Protein AF-A0A936GDF0-F1 (afdb_monomer)

Mean predicted aligned error: 10.11 Å

Solvent-accessible surface area (backbone atoms only — not comparable to full-atom values): 5543 Å² total; per-residue (Å²): 140,88,81,86,82,67,88,86,74,49,70,74,40,75,47,79,40,78,61,67,20,65,65,58,59,96,83,83,45,70,43,33,58,27,79,42,71,40,78,73,78,85,53,96,70,46,48,72,60,92,90,45,80,45,68,85,80,90,73,54,71,68,50,67,74,66,57,58,75,44,80,41,85,48,102,89,50,74,44,79,47,108

Radius of gyration: 21.71 Å; Cα contacts (8 Å, |Δi|>4): 102; chains: 1; bounding box: 45×23×60 Å

pLDDT: mean 78.01, std 8.54, range [53.56, 88.38]

Nearest PDB structures (foldseek):
  6jzb-assembly1_A  TM=8.857E-01  e=4.841E-03  Streptococcus pneumoniae
  2q2g-assembly1_B  TM=8.412E-01  e=7.387E-03  Cryptosporidium parvum Iowa II
  4j80-assembly2_D  TM=8.086E-01  e=2.061E-02  Thermus thermophilus HB8
  3lz8-assembly1_A  TM=8.687E-01  e=4.799E-02  Klebsiella pneumoniae subsp. pneumoniae MGH 78578
  6prq-assembly1_A  TM=6.187E-01  e=5.415E-02  Escherichia coli K-12

Foldseek 3Di:
DDDDDDPQDDAQDKDWAAQCADADDDDDGGRHIDIDGDHDDDDPAWDDDRPDIDGDDDDDPVCVVVVDWDWDADPVGIDTDD

Structure (mmCIF, N/CA/C/O backbone):
data_AF-A0A936GDF0-F1
#
_entry.id   AF-A0A936GDF0-F1
#
loop_
_atom_site.group_PDB
_atom_site.id
_atom_site.type_symbol
_atom_site.label_atom_id
_atom_site.label_alt_id
_atom_site.label_comp_id
_atom_site.label_asym_id
_atom_site.label_entity_id
_atom_site.label_seq_id
_atom_site.pdbx_PDB_ins_code
_atom_site.Cartn_x
_atom_site.Cartn_y
_atom_site.Cartn_z
_atom_site.occupancy
_atom_site.B_iso_or_equiv
_atom_site.auth_seq_id
_atom_site.auth_comp_id
_atom_site.auth_asym_id
_atom_site.auth_atom_id
_atom_site.pdbx_PDB_model_num
ATOM 1 N N . MET A 1 1 ? 19.267 -6.930 -13.740 1.00 65.56 1 MET A N 1
ATOM 2 C CA . MET A 1 1 ? 18.602 -5.792 -14.412 1.00 65.56 1 MET A CA 1
ATOM 3 C C . MET A 1 1 ? 17.959 -4.957 -13.326 1.00 65.56 1 MET A C 1
ATOM 5 O O . MET A 1 1 ? 17.323 -5.547 -12.469 1.00 65.56 1 MET A O 1
ATOM 9 N N . GLN A 1 2 ? 18.186 -3.648 -13.308 1.00 70.31 2 GLN A N 1
ATOM 10 C CA . GLN A 1 2 ? 17.661 -2.752 -12.279 1.00 70.31 2 GLN A CA 1
ATOM 11 C C . GLN A 1 2 ? 16.878 -1.649 -12.986 1.00 70.31 2 GLN A C 1
ATOM 13 O O . GLN A 1 2 ? 17.381 -1.064 -13.943 1.00 70.31 2 GLN A O 1
ATOM 18 N N . PHE A 1 3 ? 15.647 -1.415 -12.552 1.00 77.88 3 PHE A N 1
ATOM 19 C CA . PHE A 1 3 ? 14.808 -0.311 -13.000 1.00 77.88 3 PHE A CA 1
ATOM 20 C C . PHE A 1 3 ? 14.131 0.293 -11.769 1.00 77.88 3 PHE A C 1
ATOM 22 O O . PHE A 1 3 ? 13.979 -0.381 -10.750 1.00 77.88 3 PHE A O 1
ATOM 29 N N . HIS A 1 4 ? 13.805 1.579 -11.839 1.00 82.06 4 HIS A N 1
ATOM 30 C CA . HIS A 1 4 ? 13.199 2.303 -10.731 1.00 82.06 4 HIS A CA 1
ATOM 31 C C . HIS A 1 4 ? 11.681 2.304 -10.895 1.00 82.06 4 HIS A C 1
ATOM 33 O O . HIS A 1 4 ? 11.179 2.654 -11.963 1.00 82.06 4 HIS A O 1
ATOM 39 N N . ILE A 1 5 ? 10.971 1.912 -9.841 1.00 84.06 5 ILE A N 1
ATOM 40 C CA . ILE A 1 5 ? 9.518 2.026 -9.765 1.00 84.06 5 ILE A CA 1
ATOM 41 C C . ILE A 1 5 ? 9.225 3.340 -9.032 1.00 84.06 5 ILE A C 1
ATOM 43 O O . ILE A 1 5 ? 9.601 3.456 -7.863 1.00 84.06 5 ILE A O 1
ATOM 47 N N . PRO A 1 6 ? 8.625 4.342 -9.698 1.00 83.25 6 PRO A N 1
ATOM 48 C CA . PRO A 1 6 ? 8.298 5.601 -9.046 1.00 83.25 6 PRO A CA 1
ATOM 49 C C . PRO A 1 6 ? 7.229 5.396 -7.967 1.00 83.25 6 PRO A C 1
ATOM 51 O O . PRO A 1 6 ? 6.376 4.515 -8.070 1.00 83.25 6 PRO A O 1
ATOM 54 N N . ALA A 1 7 ? 7.268 6.227 -6.926 1.00 82.69 7 ALA A N 1
ATOM 55 C CA . ALA A 1 7 ? 6.234 6.222 -5.899 1.00 82.69 7 ALA A CA 1
ATOM 56 C C . ALA A 1 7 ? 4.868 6.586 -6.505 1.00 82.69 7 ALA A C 1
ATOM 58 O O . ALA A 1 7 ? 4.783 7.428 -7.399 1.00 82.69 7 ALA A O 1
ATOM 59 N N . GLY A 1 8 ? 3.805 5.952 -6.007 1.00 79.88 8 GLY A N 1
ATOM 60 C CA . GLY A 1 8 ? 2.440 6.196 -6.475 1.00 79.88 8 GLY A CA 1
ATOM 61 C C . GLY A 1 8 ? 2.035 5.408 -7.720 1.00 79.88 8 GLY A C 1
ATOM 62 O O . GLY A 1 8 ? 0.943 5.640 -8.231 1.00 79.88 8 GLY A O 1
ATOM 63 N N . VAL A 1 9 ? 2.854 4.458 -8.197 1.00 85.31 9 VAL A N 1
ATOM 64 C CA . VAL A 1 9 ? 2.358 3.492 -9.186 1.00 85.31 9 VAL A CA 1
ATOM 65 C C . VAL A 1 9 ? 1.178 2.704 -8.616 1.00 85.31 9 VAL A C 1
ATOM 67 O O . VAL A 1 9 ? 1.135 2.398 -7.420 1.00 85.31 9 VAL A O 1
ATOM 70 N N . GLY A 1 10 ? 0.212 2.445 -9.489 1.00 83.94 10 GLY A N 1
ATOM 71 C CA . GLY A 1 10 ? -1.020 1.731 -9.200 1.00 83.94 10 GLY A CA 1
ATOM 72 C C . GLY A 1 10 ? -1.124 0.423 -9.979 1.00 83.94 10 GLY A C 1
ATOM 73 O O . GLY A 1 10 ? -0.381 0.194 -10.942 1.00 83.94 10 GLY A O 1
ATOM 74 N N . GLU A 1 11 ? -2.100 -0.395 -9.596 1.00 84.56 11 GLU A N 1
ATOM 75 C CA . GLU A 1 11 ? -2.528 -1.582 -10.341 1.0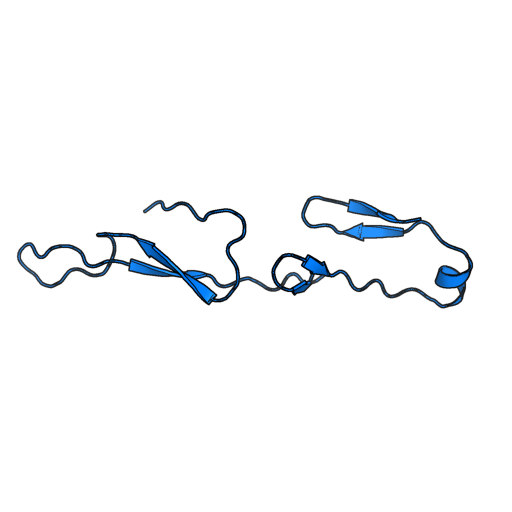0 84.56 11 GLU A CA 1
ATOM 76 C C . GLU A 1 11 ? -2.744 -1.271 -11.832 1.00 84.56 11 GLU A C 1
ATOM 78 O O . GLU A 1 11 ? -3.398 -0.293 -12.207 1.00 84.56 11 GLU A O 1
ATOM 83 N N . GLY A 1 12 ? -2.191 -2.115 -12.705 1.00 84.69 12 GLY A N 1
ATOM 84 C CA . GLY A 1 12 ? -2.386 -2.022 -14.153 1.00 84.69 12 GLY A CA 1
ATOM 85 C C . GLY A 1 12 ? -1.568 -0.932 -14.852 1.00 84.69 12 GLY A C 1
ATOM 86 O O . GLY A 1 12 ? -1.623 -0.830 -16.082 1.00 84.69 12 GLY A O 1
ATOM 87 N N . MET A 1 13 ? -0.769 -0.145 -14.123 1.00 87.94 13 MET A N 1
ATOM 88 C CA . MET A 1 13 ? 0.166 0.794 -14.745 1.00 87.94 13 MET A CA 1
ATOM 89 C C . MET A 1 13 ? 1.249 0.053 -15.529 1.00 87.94 13 MET A C 1
ATOM 91 O O . MET A 1 13 ? 1.770 -0.976 -15.099 1.00 87.94 13 MET A O 1
ATOM 95 N N . GLN A 1 14 ? 1.609 0.605 -16.687 1.00 86.69 14 GLN A N 1
ATOM 96 C CA . GLN A 1 14 ? 2.613 0.030 -17.575 1.00 86.69 14 GLN A CA 1
ATOM 97 C C . GLN A 1 14 ? 3.867 0.900 -17.592 1.00 86.69 14 GLN A C 1
ATOM 99 O O . GLN A 1 14 ? 3.800 2.100 -17.859 1.00 86.69 14 GLN A O 1
ATOM 104 N N . LEU A 1 15 ? 5.016 0.288 -17.325 1.00 86.50 15 LEU A N 1
ATOM 105 C CA . LEU A 1 15 ? 6.325 0.924 -17.390 1.00 86.50 15 LEU A CA 1
ATOM 106 C C . LEU A 1 15 ? 7.115 0.338 -18.559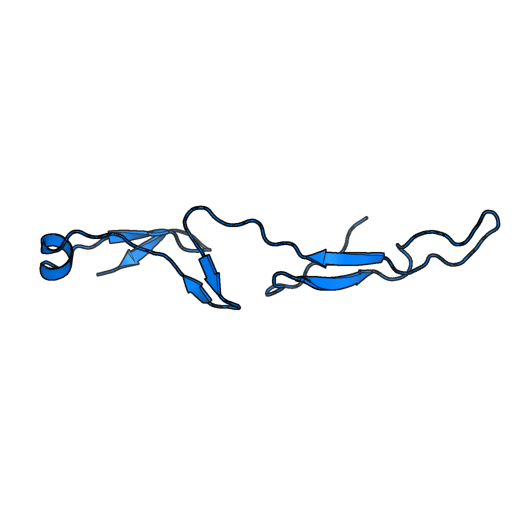 1.00 86.50 15 LEU A C 1
ATOM 108 O O . LEU A 1 15 ? 7.318 -0.873 -18.642 1.00 86.50 15 LEU A O 1
ATOM 112 N N . THR A 1 16 ? 7.593 1.205 -19.445 1.00 83.50 16 THR A N 1
ATOM 113 C CA . THR A 1 16 ? 8.433 0.813 -20.581 1.00 83.50 16 THR A CA 1
ATOM 114 C C . T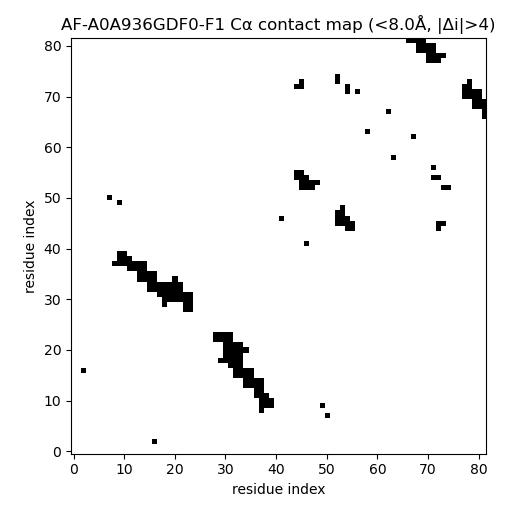HR A 1 16 ? 9.905 0.935 -20.200 1.00 83.50 16 THR A C 1
ATOM 116 O O . THR A 1 16 ? 10.388 2.025 -19.899 1.00 83.50 16 THR A O 1
ATOM 119 N N . VAL A 1 17 ? 10.639 -0.176 -20.225 1.00 83.75 17 VAL A N 1
ATOM 120 C CA . VAL A 1 17 ? 12.087 -0.217 -19.982 1.00 83.75 17 VAL A CA 1
ATOM 121 C C . VAL A 1 17 ? 12.807 -0.382 -21.318 1.00 83.75 17 VAL A C 1
ATOM 123 O O . VAL A 1 17 ? 12.824 -1.471 -21.901 1.00 83.75 17 VAL A O 1
ATOM 126 N N . SER A 1 18 ? 13.408 0.706 -21.806 1.00 81.56 18 SER A N 1
ATOM 127 C CA . SER A 1 18 ? 13.992 0.732 -23.147 1.00 81.56 18 SER A CA 1
ATOM 128 C C . SER A 1 18 ? 15.196 -0.192 -23.313 1.00 81.56 18 SER A C 1
ATOM 130 O O . SER A 1 18 ? 16.072 -0.266 -22.446 1.00 81.56 18 SER A O 1
ATOM 132 N N . GLY A 1 19 ? 15.257 -0.893 -24.447 1.00 75.81 19 GLY A N 1
ATOM 133 C CA . GLY A 1 19 ? 16.408 -1.723 -24.826 1.00 75.81 19 GLY A CA 1
ATOM 134 C C . GLY A 1 19 ? 16.675 -2.926 -23.908 1.00 75.81 19 GLY A C 1
ATOM 135 O O . GLY A 1 19 ? 17.801 -3.441 -23.869 1.00 75.81 19 GLY A O 1
ATOM 136 N N . LYS A 1 20 ? 15.664 -3.354 -23.143 1.00 74.94 20 LYS A N 1
ATOM 137 C CA . LYS A 1 20 ? 15.688 -4.530 -22.250 1.00 74.94 20 LYS A CA 1
ATOM 138 C C . LYS A 1 20 ? 14.646 -5.593 -22.603 1.00 74.94 20 LYS A C 1
ATOM 140 O O . LYS A 1 20 ? 14.554 -6.606 -21.915 1.00 74.94 20 LYS A O 1
ATOM 145 N N . GLY A 1 21 ? 13.861 -5.355 -23.642 1.00 71.44 21 GLY A N 1
ATOM 146 C CA . GLY A 1 21 ? 12.924 -6.306 -24.215 1.00 71.44 21 GLY A CA 1
ATOM 147 C C . GLY A 1 21 ? 13.625 -7.381 -25.034 1.00 71.44 21 GLY A C 1
ATOM 148 O O . GLY A 1 21 ? 14.853 -7.457 -25.115 1.00 71.44 21 GLY A O 1
ATOM 149 N N . ASN A 1 22 ? 12.812 -8.246 -25.632 1.00 69.94 22 ASN A N 1
ATOM 150 C CA . ASN A 1 22 ? 13.314 -9.410 -26.343 1.00 69.94 22 ASN A CA 1
ATOM 151 C C . ASN A 1 22 ? 14.175 -8.996 -27.551 1.00 69.94 22 ASN A C 1
ATOM 153 O O . ASN A 1 22 ? 13.934 -7.968 -28.185 1.00 69.94 22 ASN A O 1
ATOM 157 N N . THR A 1 23 ? 15.191 -9.792 -27.870 1.00 64.06 23 THR A N 1
ATOM 158 C CA . THR A 1 23 ? 16.057 -9.530 -29.026 1.00 64.06 23 THR A CA 1
ATOM 159 C C . THR A 1 23 ? 15.362 -9.974 -30.308 1.00 64.06 23 THR A C 1
ATOM 161 O O . THR A 1 23 ? 14.936 -11.124 -30.431 1.00 64.06 23 THR A O 1
ATOM 164 N N . LEU A 1 24 ? 15.302 -9.094 -31.308 1.00 54.84 24 LEU A N 1
ATOM 165 C CA . LEU A 1 24 ? 14.967 -9.482 -32.677 1.00 54.84 24 LEU A CA 1
ATOM 166 C C . LEU A 1 24 ? 16.184 -10.166 -33.324 1.00 54.84 24 LEU A C 1
ATOM 168 O O . LEU A 1 24 ? 17.007 -9.529 -33.972 1.00 54.84 24 LEU A O 1
ATOM 172 N N . GLY A 1 25 ? 16.280 -11.486 -33.144 1.00 53.56 25 GLY A N 1
ATOM 173 C CA . GLY A 1 25 ? 17.061 -12.381 -34.006 1.00 53.56 25 GLY A CA 1
ATOM 174 C C . GLY A 1 25 ? 18.561 -12.538 -33.706 1.00 53.56 25 GLY A C 1
ATOM 175 O O . GLY A 1 25 ? 19.280 -11.607 -33.347 1.00 53.56 25 GLY A O 1
ATOM 176 N N . ARG A 1 26 ? 19.050 -13.772 -33.926 1.00 53.97 26 ARG A N 1
ATOM 177 C CA . ARG A 1 26 ? 20.474 -14.108 -34.121 1.00 53.97 26 ARG A CA 1
ATOM 178 C C . ARG A 1 26 ? 21.053 -13.142 -35.168 1.00 53.97 26 ARG A C 1
ATOM 180 O O . ARG A 1 26 ? 20.580 -13.221 -36.294 1.00 53.97 26 ARG A O 1
ATOM 187 N N . HIS A 1 27 ? 22.088 -12.360 -34.832 1.00 53.66 27 HIS A N 1
ATOM 188 C CA . HIS A 1 27 ? 22.869 -11.419 -35.684 1.00 53.66 27 HIS A CA 1
ATOM 189 C C . HIS A 1 27 ? 22.706 -9.910 -35.383 1.00 53.66 27 HIS A C 1
ATOM 191 O O . HIS A 1 27 ? 22.625 -9.099 -36.299 1.00 53.66 27 HIS A O 1
ATOM 197 N N . GLY A 1 28 ? 22.748 -9.498 -34.110 1.00 59.19 28 GLY A N 1
ATOM 198 C CA . GLY A 1 28 ? 23.021 -8.089 -33.770 1.00 59.19 28 GLY A CA 1
ATOM 199 C C . GLY A 1 28 ? 21.831 -7.128 -33.878 1.00 59.19 28 GLY A C 1
ATOM 200 O O . GLY A 1 28 ? 22.034 -5.937 -34.098 1.00 59.19 28 GLY A O 1
ATOM 201 N N . GLY A 1 29 ? 20.602 -7.629 -33.723 1.00 62.59 29 GLY A N 1
ATOM 202 C CA . GLY A 1 29 ? 19.399 -6.797 -33.655 1.00 62.59 29 GLY A CA 1
ATOM 203 C C . GLY A 1 29 ? 19.338 -5.931 -32.391 1.00 62.59 29 GLY A C 1
ATOM 204 O O . GLY A 1 29 ? 19.773 -6.344 -31.316 1.00 62.59 29 GLY A O 1
ATOM 205 N N . ILE A 1 30 ? 18.779 -4.725 -32.531 1.00 65.69 30 ILE A N 1
ATOM 206 C CA . ILE A 1 30 ? 18.506 -3.798 -31.424 1.00 65.69 30 ILE A CA 1
ATOM 207 C C . ILE A 1 30 ? 17.531 -4.473 -30.448 1.00 65.69 30 ILE A C 1
ATOM 209 O O . ILE A 1 30 ? 16.555 -5.097 -30.868 1.00 65.69 30 ILE A O 1
ATOM 213 N N . ASN A 1 31 ? 17.797 -4.360 -29.145 1.00 70.31 31 ASN A N 1
ATOM 214 C CA . ASN A 1 31 ? 16.880 -4.858 -28.122 1.00 70.31 31 ASN A CA 1
ATOM 215 C C . ASN A 1 31 ? 15.550 -4.100 -28.215 1.00 70.31 31 ASN A C 1
ATOM 217 O O . ASN A 1 31 ? 15.553 -2.869 -28.229 1.00 70.31 31 ASN A O 1
ATOM 221 N N . CYS A 1 32 ? 14.427 -4.819 -28.227 1.00 74.06 32 CYS A N 1
ATOM 222 C CA . CYS A 1 32 ? 13.119 -4.189 -28.070 1.00 74.06 32 CYS A CA 1
ATOM 223 C C . CYS A 1 32 ? 12.975 -3.578 -26.667 1.00 74.06 32 CYS A C 1
ATOM 225 O O . CYS A 1 32 ? 13.839 -3.738 -25.801 1.00 74.06 32 CYS A O 1
ATOM 227 N N . ASP A 1 33 ? 11.864 -2.898 -26.422 1.00 82.50 33 ASP A N 1
ATOM 228 C CA . ASP A 1 33 ? 11.531 -2.400 -25.092 1.00 82.50 33 ASP A CA 1
ATOM 229 C C . ASP A 1 33 ? 10.817 -3.484 -24.278 1.00 82.50 33 ASP A C 1
ATOM 231 O O . ASP A 1 33 ? 10.105 -4.332 -24.824 1.00 82.50 33 ASP A O 1
ATOM 235 N N . LEU A 1 34 ? 11.041 -3.493 -22.966 1.00 82.81 34 LEU A N 1
ATOM 236 C CA . LEU A 1 34 ? 10.336 -4.373 -22.040 1.00 82.81 34 LEU A CA 1
ATOM 237 C C . LEU A 1 34 ? 9.149 -3.618 -21.450 1.00 82.81 34 LEU A C 1
ATOM 239 O O . LEU A 1 34 ? 9.331 -2.575 -20.828 1.00 82.81 34 LEU A O 1
ATOM 243 N N . LEU A 1 35 ? 7.952 -4.174 -21.606 1.00 85.69 35 LEU A N 1
ATOM 244 C CA . LEU A 1 35 ? 6.751 -3.670 -20.958 1.00 85.69 35 LEU A CA 1
ATOM 245 C C . LEU A 1 35 ? 6.576 -4.369 -19.608 1.00 85.69 35 LEU A C 1
ATOM 247 O O . LEU A 1 35 ? 6.431 -5.590 -19.551 1.00 85.69 35 LEU A O 1
ATOM 251 N N . VAL A 1 36 ? 6.604 -3.598 -18.528 1.00 86.38 36 VAL A N 1
ATOM 252 C CA . VAL A 1 36 ? 6.368 -4.077 -17.165 1.00 86.38 36 VAL A CA 1
ATOM 253 C C . VAL A 1 36 ? 4.978 -3.626 -16.746 1.00 86.38 36 VAL A C 1
ATOM 255 O O . VAL A 1 36 ? 4.716 -2.429 -16.697 1.00 86.38 36 VAL A O 1
ATOM 258 N N . VAL A 1 37 ? 4.094 -4.574 -16.446 1.00 88.38 37 VAL A N 1
ATOM 259 C CA . VAL A 1 37 ? 2.779 -4.285 -15.865 1.00 88.38 37 VAL A CA 1
ATOM 260 C C . VAL A 1 37 ? 2.904 -4.394 -14.353 1.00 88.38 37 VAL A C 1
ATOM 262 O O . VAL A 1 37 ? 3.393 -5.405 -13.848 1.00 88.38 37 VAL A O 1
ATOM 265 N N . ILE A 1 38 ? 2.505 -3.345 -13.644 1.00 88.25 38 ILE A N 1
ATOM 266 C CA . ILE A 1 38 ? 2.473 -3.342 -12.185 1.00 88.25 38 ILE A CA 1
ATOM 267 C C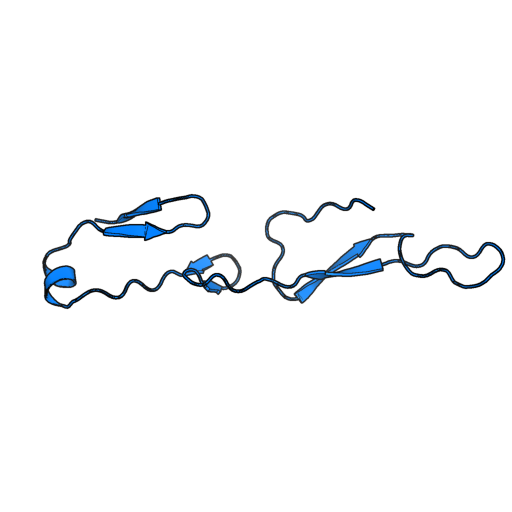 . ILE A 1 38 ? 1.234 -4.097 -11.720 1.00 88.25 38 ILE A C 1
ATOM 269 O O . ILE A 1 38 ? 0.123 -3.814 -12.167 1.00 88.25 38 ILE A O 1
ATOM 273 N N . GLN A 1 39 ? 1.463 -5.046 -10.818 1.00 83.75 39 GLN A N 1
ATOM 274 C CA . GLN A 1 39 ? 0.426 -5.764 -10.100 1.00 83.75 39 GLN A CA 1
ATOM 275 C C . GLN A 1 39 ? 0.639 -5.541 -8.602 1.00 83.75 39 GLN A C 1
ATOM 277 O O . GLN A 1 39 ? 1.726 -5.791 -8.076 1.00 83.75 39 GLN A O 1
ATOM 282 N N . GLU A 1 40 ? -0.387 -5.040 -7.935 1.00 85.31 40 GLU A N 1
ATOM 283 C CA . GLU A 1 40 ? -0.467 -4.852 -6.501 1.00 85.31 40 GLU A CA 1
ATOM 284 C C . GLU A 1 40 ? -0.904 -6.157 -5.835 1.00 85.31 40 GLU A C 1
ATOM 286 O O . GLU A 1 40 ? -1.877 -6.812 -6.220 1.00 85.31 40 GLU A O 1
ATOM 291 N N . GLU A 1 41 ? -0.169 -6.544 -4.797 1.00 83.81 41 GLU A N 1
ATOM 292 C CA . GLU A 1 41 ? -0.583 -7.625 -3.917 1.00 83.81 41 GLU A CA 1
ATOM 293 C C . GLU A 1 41 ? -1.576 -7.078 -2.889 1.00 83.81 41 GLU A C 1
ATOM 295 O O . GLU A 1 41 ? -1.326 -6.062 -2.238 1.00 83.81 41 GLU A O 1
ATOM 300 N N . LYS A 1 42 ? -2.717 -7.758 -2.737 1.00 81.25 42 LYS A N 1
ATOM 301 C CA . LYS A 1 42 ? -3.739 -7.352 -1.770 1.00 81.25 42 LYS A CA 1
ATOM 302 C C . LYS A 1 42 ? -3.194 -7.478 -0.353 1.00 81.25 42 LYS A C 1
ATOM 304 O O . LYS A 1 42 ? -2.848 -8.575 0.084 1.00 81.25 42 LYS A O 1
ATOM 309 N N . HIS A 1 43 ? -3.183 -6.371 0.381 1.00 80.25 43 HIS A N 1
ATOM 310 C CA . HIS A 1 43 ? -2.855 -6.394 1.797 1.00 80.25 43 HIS A CA 1
ATOM 311 C C . HIS A 1 43 ? -4.042 -6.977 2.594 1.00 80.25 43 HIS A C 1
ATOM 313 O O . HIS A 1 43 ? -5.190 -6.642 2.301 1.00 80.25 43 HIS A O 1
ATOM 319 N N . PRO A 1 44 ? -3.812 -7.845 3.599 1.00 79.88 44 PRO A N 1
ATOM 320 C CA . PRO A 1 44 ? -4.896 -8.507 4.334 1.00 79.88 44 PRO A CA 1
ATOM 321 C C . PRO A 1 44 ? -5.770 -7.541 5.145 1.00 79.88 44 PRO A C 1
ATOM 323 O O . PRO A 1 44 ? -6.939 -7.824 5.387 1.00 79.88 44 PRO A O 1
ATOM 326 N N . GLU A 1 45 ? -5.198 -6.418 5.575 1.00 79.62 45 GLU A N 1
ATOM 327 C CA . GLU A 1 45 ? -5.855 -5.455 6.469 1.00 79.62 45 GLU A CA 1
ATOM 328 C C . GLU A 1 45 ? -6.196 -4.126 5.788 1.00 79.62 45 GLU A C 1
ATOM 330 O O . GLU A 1 45 ? -7.068 -3.405 6.260 1.00 79.62 45 GLU A O 1
ATOM 335 N N . LEU A 1 46 ? -5.507 -3.788 4.694 1.00 82.81 46 LEU A N 1
ATOM 336 C CA . LEU A 1 46 ? -5.584 -2.471 4.066 1.00 82.81 46 LEU A CA 1
ATOM 337 C C . LEU A 1 46 ? -6.035 -2.638 2.622 1.00 82.81 46 LEU A C 1
ATOM 339 O O . LEU A 1 46 ? -5.407 -3.344 1.838 1.00 82.81 46 LEU A O 1
ATOM 343 N N . GLU A 1 47 ? -7.117 -1.968 2.273 1.00 83.75 47 GLU A N 1
ATOM 344 C CA . GLU A 1 47 ? -7.558 -1.840 0.894 1.00 83.75 47 GLU A CA 1
ATOM 345 C C . GLU A 1 47 ? -7.057 -0.502 0.352 1.00 83.75 47 GLU A C 1
ATOM 347 O O . GLU A 1 47 ? -7.001 0.481 1.083 1.00 83.75 47 GLU A O 1
ATOM 352 N N . ARG A 1 48 ? -6.635 -0.451 -0.908 1.00 82.88 48 ARG A N 1
ATOM 353 C CA . ARG A 1 48 ? -6.191 0.791 -1.546 1.00 82.88 48 ARG A CA 1
ATOM 354 C C . ARG A 1 48 ? -7.179 1.138 -2.648 1.00 82.88 48 ARG A C 1
ATOM 356 O O . ARG A 1 48 ? -7.317 0.372 -3.598 1.00 82.88 48 ARG A O 1
ATOM 363 N N . ASP A 1 49 ? -7.827 2.291 -2.530 1.00 81.50 49 ASP A N 1
ATOM 364 C CA . ASP A 1 49 ? -8.634 2.876 -3.600 1.00 81.50 49 ASP A CA 1
ATOM 365 C C . ASP A 1 49 ? -7.873 4.064 -4.197 1.00 81.50 49 ASP A C 1
ATOM 367 O O . ASP A 1 49 ? -7.791 5.148 -3.619 1.00 81.50 49 ASP A O 1
ATOM 371 N N . GLY A 1 50 ? -7.204 3.830 -5.328 1.00 79.19 50 GLY A N 1
ATOM 372 C CA . GLY A 1 50 ? -6.362 4.831 -5.981 1.00 79.19 50 GLY A CA 1
ATOM 373 C C . GLY A 1 50 ? -5.195 5.291 -5.100 1.00 79.19 50 GLY A C 1
ATOM 374 O O . GLY A 1 50 ? -4.161 4.626 -5.023 1.00 79.19 50 GLY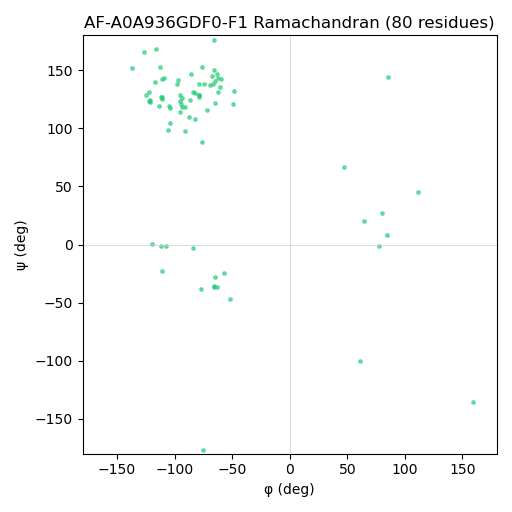 A O 1
ATOM 375 N N . ASN A 1 51 ? -5.338 6.450 -4.456 1.00 78.94 51 ASN A N 1
ATOM 376 C CA . ASN A 1 51 ? -4.333 7.008 -3.542 1.00 78.94 51 ASN A CA 1
ATOM 377 C C . ASN A 1 51 ? -4.745 6.937 -2.067 1.00 78.94 51 ASN A C 1
ATOM 379 O O . ASN A 1 51 ? -3.956 7.331 -1.208 1.00 78.94 51 ASN A O 1
ATOM 383 N N . ASP A 1 52 ? -5.934 6.414 -1.775 1.00 81.62 52 ASP A N 1
ATOM 384 C CA . ASP A 1 52 ? -6.504 6.402 -0.438 1.00 81.62 52 ASP A CA 1
ATOM 385 C C . ASP A 1 52 ? -6.401 4.997 0.182 1.00 81.62 52 ASP A C 1
ATOM 387 O O . ASP A 1 52 ? -6.969 4.036 -0.347 1.00 81.62 52 ASP A O 1
ATOM 391 N N . PRO A 1 53 ? -5.663 4.833 1.298 1.00 83.00 53 PRO A N 1
ATOM 392 C CA . PRO A 1 53 ? -5.679 3.602 2.072 1.00 83.00 53 PRO A CA 1
ATOM 393 C C . PRO A 1 53 ? -6.938 3.544 2.948 1.00 83.00 53 PRO A C 1
ATOM 395 O O . PRO A 1 53 ? -7.217 4.441 3.743 1.00 83.00 53 PRO A O 1
ATOM 398 N N . ILE A 1 54 ? -7.674 2.449 2.831 1.00 84.12 54 ILE A N 1
ATOM 399 C CA . ILE A 1 54 ? -8.925 2.160 3.521 1.00 84.12 54 ILE A CA 1
ATOM 400 C C . ILE A 1 54 ? -8.676 1.017 4.509 1.00 84.12 54 ILE A C 1
ATOM 402 O O . ILE A 1 54 ? -8.182 -0.051 4.147 1.00 84.12 54 ILE A O 1
ATOM 406 N N . TYR A 1 55 ? -9.044 1.238 5.772 1.00 84.88 55 TYR A N 1
ATOM 407 C CA . TYR A 1 55 ? -9.000 0.232 6.831 1.00 84.88 55 TYR A CA 1
ATOM 408 C C . TYR A 1 55 ? -10.399 0.029 7.415 1.00 84.88 55 TYR A C 1
ATOM 410 O O . TYR A 1 55 ? -11.012 0.972 7.920 1.00 84.88 55 TYR A O 1
ATOM 418 N N . ASN A 1 56 ? -10.895 -1.207 7.379 1.00 83.06 56 ASN A N 1
ATOM 419 C CA . ASN A 1 56 ? -12.197 -1.559 7.940 1.00 83.06 56 ASN A CA 1
ATOM 420 C C . ASN A 1 56 ? -12.046 -2.002 9.400 1.00 83.06 56 ASN A C 1
ATOM 422 O O . ASN A 1 56 ? -11.727 -3.157 9.687 1.00 83.06 56 ASN A O 1
ATOM 426 N N . LEU A 1 57 ? -12.292 -1.082 10.336 1.00 83.00 57 LEU A N 1
ATOM 427 C CA . LEU A 1 57 ? -12.298 -1.388 11.765 1.00 83.00 57 LEU A CA 1
ATOM 428 C C . LEU A 1 57 ? -13.688 -1.873 12.206 1.00 83.00 57 LEU A C 1
ATOM 430 O O . LEU A 1 57 ? -14.629 -1.088 12.313 1.00 83.00 57 LEU A O 1
ATOM 434 N N . ASN A 1 58 ? -13.799 -3.159 12.532 1.00 83.25 58 ASN A N 1
ATOM 435 C CA . ASN A 1 58 ? -15.013 -3.719 13.123 1.00 83.25 58 ASN A CA 1
ATOM 436 C C . ASN A 1 58 ? -15.034 -3.463 14.636 1.00 83.25 58 ASN A C 1
ATOM 438 O O . ASN A 1 58 ? -14.288 -4.097 15.382 1.00 83.25 58 ASN A O 1
ATOM 442 N N . ILE A 1 59 ? -15.907 -2.559 15.088 1.00 83.88 59 ILE A N 1
ATOM 443 C CA . ILE A 1 59 ? -16.124 -2.255 16.511 1.00 83.88 59 ILE A CA 1
ATOM 444 C C . ILE A 1 59 ? -17.513 -2.686 16.976 1.00 83.88 59 ILE A C 1
ATOM 446 O O . ILE A 1 59 ? -18.466 -2.733 16.196 1.00 83.88 59 ILE A O 1
ATOM 450 N N . SER A 1 60 ? -17.638 -2.987 18.268 1.00 84.25 60 SER A N 1
ATOM 451 C CA . SER A 1 60 ? -18.940 -3.237 18.879 1.00 84.25 60 SER A CA 1
ATOM 452 C C . SER A 1 60 ? -19.692 -1.916 19.116 1.00 84.25 60 SER A C 1
ATOM 454 O O . SER A 1 60 ? -19.083 -0.863 19.293 1.00 84.25 60 SER A O 1
ATOM 456 N N . ILE A 1 61 ? -21.031 -1.955 19.138 1.00 83.94 61 ILE A N 1
ATOM 457 C CA . ILE A 1 61 ? -21.867 -0.773 19.429 1.00 83.94 61 ILE A CA 1
ATOM 458 C C . ILE A 1 61 ? -21.458 -0.058 20.734 1.00 83.94 61 ILE A C 1
ATOM 460 O O . ILE A 1 61 ? -21.334 1.167 20.700 1.00 83.94 61 ILE A O 1
ATOM 464 N N . PRO A 1 62 ? -21.234 -0.744 21.877 1.00 85.25 62 PRO A N 1
ATOM 465 C CA . PRO A 1 62 ? -20.805 -0.045 23.086 1.00 85.25 62 PRO A CA 1
ATOM 466 C C . PRO A 1 62 ? -19.438 0.633 22.920 1.00 85.25 62 PRO A C 1
ATOM 468 O O . PRO A 1 62 ? -19.280 1.756 23.395 1.00 85.25 62 PRO A O 1
ATOM 471 N N . ASP A 1 63 ? -18.494 0.026 22.194 1.00 80.06 63 ASP A N 1
ATOM 472 C CA . ASP A 1 63 ? -17.184 0.641 21.921 1.00 80.06 63 ASP A CA 1
ATOM 473 C C . ASP A 1 63 ? -17.303 1.890 21.036 1.00 80.06 63 ASP A C 1
ATOM 475 O O . ASP A 1 63 ? -16.596 2.875 21.259 1.00 80.06 63 ASP A O 1
ATOM 479 N N . ALA A 1 64 ? -18.234 1.880 20.075 1.00 79.88 64 ALA A N 1
ATOM 480 C CA . ALA A 1 64 ? -18.528 3.030 19.220 1.00 79.88 64 ALA A CA 1
ATOM 481 C C . ALA A 1 64 ? -19.124 4.211 20.006 1.00 79.88 64 ALA A C 1
ATOM 483 O O . ALA A 1 64 ? -18.841 5.365 19.698 1.00 79.88 64 ALA A O 1
ATOM 484 N N . ILE A 1 65 ? -19.941 3.929 21.027 1.00 83.12 65 ILE A N 1
ATOM 485 C CA . ILE A 1 65 ? -20.573 4.955 21.873 1.00 83.12 65 ILE A CA 1
ATOM 486 C C . ILE A 1 65 ? -19.576 5.535 22.885 1.00 83.12 65 ILE A C 1
ATOM 488 O O . ILE A 1 65 ? -19.615 6.730 23.175 1.00 83.12 65 ILE A O 1
ATOM 492 N N . LEU A 1 66 ? -18.696 4.699 23.440 1.00 79.19 66 LEU A N 1
ATOM 493 C CA . LEU A 1 66 ? -17.769 5.076 24.513 1.00 79.19 66 LEU A CA 1
ATOM 494 C C . LEU A 1 66 ? -16.475 5.745 24.017 1.00 79.19 66 LEU A C 1
ATOM 496 O O . LEU A 1 66 ? -15.681 6.167 24.855 1.00 79.19 66 LEU A O 1
ATOM 500 N N . SER A 1 67 ? -16.274 5.869 22.697 1.00 62.69 67 SER A N 1
ATOM 501 C CA . SER A 1 67 ? -15.061 6.418 22.061 1.00 62.69 67 SER A CA 1
ATOM 502 C C . SER A 1 67 ? -13.793 5.818 22.670 1.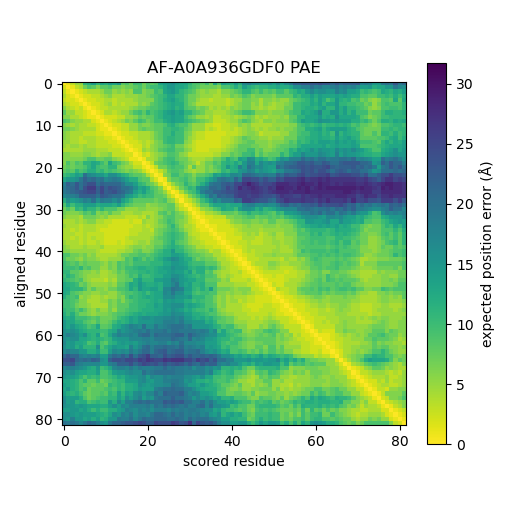00 62.69 67 SER A C 1
ATOM 504 O O . SER A 1 67 ? -13.029 6.473 23.384 1.00 62.69 67 SER A O 1
ATOM 506 N N . ASN A 1 68 ? -13.597 4.516 22.459 1.00 69.06 68 ASN A N 1
ATOM 507 C CA . ASN A 1 68 ? -12.405 3.846 22.958 1.00 69.06 68 ASN A CA 1
ATOM 508 C C . ASN A 1 68 ? -11.196 4.120 22.048 1.00 69.06 68 ASN A C 1
ATOM 510 O O . ASN A 1 68 ? -11.297 4.065 20.822 1.00 69.06 68 ASN A O 1
ATOM 514 N N . THR A 1 69 ? -10.026 4.369 22.642 1.00 76.12 69 THR A N 1
ATOM 515 C CA . THR A 1 69 ? -8.795 4.573 21.866 1.00 76.12 69 THR A CA 1
ATOM 516 C C . THR A 1 69 ? -8.339 3.245 21.273 1.00 76.12 69 THR A C 1
ATOM 518 O O . THR A 1 69 ? -7.955 2.340 22.013 1.00 76.12 69 THR A O 1
ATOM 521 N N . THR A 1 70 ? -8.341 3.143 19.945 1.00 76.06 70 THR A N 1
ATO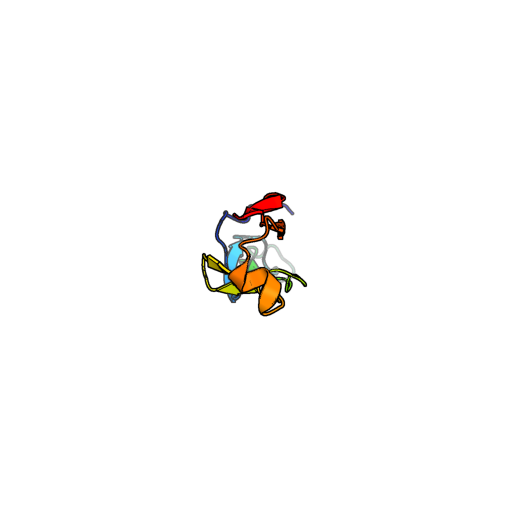M 522 C CA . THR A 1 70 ? -7.951 1.918 19.232 1.00 76.06 70 THR A CA 1
ATOM 523 C C . THR A 1 70 ? -6.721 2.176 18.366 1.00 76.06 70 THR A C 1
ATOM 525 O O . THR A 1 70 ? -6.575 3.242 17.762 1.00 76.06 70 THR A O 1
ATOM 528 N N . GLU A 1 71 ? -5.803 1.209 18.336 1.00 79.69 71 GLU A N 1
ATOM 529 C CA . GLU A 1 71 ? -4.649 1.225 17.436 1.00 79.69 71 GLU A CA 1
ATOM 530 C C . GLU A 1 71 ? -5.043 0.605 16.095 1.00 79.69 71 GLU A C 1
ATOM 532 O O . GLU A 1 71 ? -5.514 -0.531 16.056 1.00 79.69 71 GLU A O 1
ATOM 537 N N . ILE A 1 72 ? -4.840 1.348 15.006 1.00 82.25 72 ILE A N 1
ATOM 538 C CA . ILE A 1 72 ? -5.069 0.875 13.639 1.00 82.25 72 ILE A CA 1
ATOM 539 C C . ILE A 1 72 ? -3.735 0.720 12.892 1.00 82.25 72 ILE A C 1
ATOM 541 O O . ILE A 1 72 ? -2.825 1.538 13.089 1.00 82.25 72 ILE A O 1
ATOM 545 N N . PRO A 1 73 ? -3.589 -0.312 12.044 1.00 79.75 73 PRO A N 1
ATOM 546 C CA . PRO A 1 73 ? -2.458 -0.427 11.135 1.00 79.75 73 PRO A CA 1
ATOM 547 C C . PRO A 1 73 ? -2.562 0.646 10.042 1.00 79.75 73 PRO A C 1
ATOM 549 O O . PRO A 1 73 ? -3.636 0.912 9.505 1.00 79.75 73 PRO A O 1
ATOM 552 N N . THR A 1 74 ? -1.442 1.282 9.714 1.00 81.88 74 THR A N 1
ATOM 553 C CA . THR A 1 74 ? -1.306 2.227 8.599 1.00 81.88 74 THR A CA 1
ATOM 554 C C . THR A 1 74 ? -0.149 1.796 7.702 1.00 81.88 74 THR A C 1
ATOM 556 O O . THR A 1 74 ? 0.682 0.981 8.102 1.00 81.88 74 THR A O 1
ATOM 559 N N . ALA A 1 75 ? -0.058 2.357 6.492 1.00 75.31 75 ALA A N 1
ATOM 560 C CA . ALA A 1 75 ? 1.000 2.017 5.535 1.00 75.31 75 ALA A CA 1
ATOM 561 C C . ALA A 1 75 ? 2.432 2.236 6.077 1.00 75.31 75 ALA A C 1
ATOM 563 O O . ALA A 1 75 ? 3.36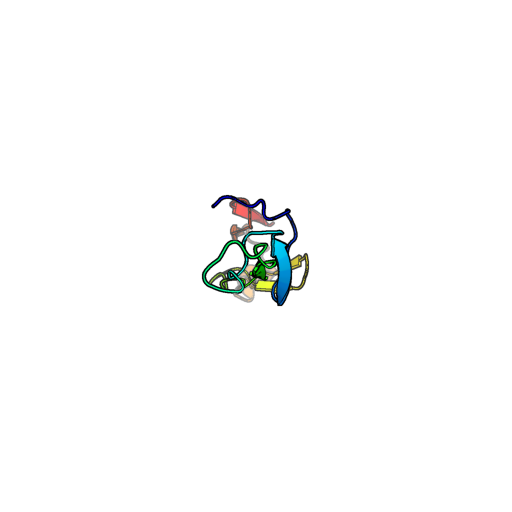7 1.582 5.626 1.00 75.31 75 ALA A O 1
ATOM 564 N N . GLU A 1 76 ? 2.602 3.130 7.057 1.00 72.56 76 GLU A N 1
ATOM 565 C CA . GLU A 1 76 ? 3.902 3.480 7.647 1.00 72.56 76 GLU A CA 1
ATOM 566 C C . GLU A 1 76 ? 4.062 3.023 9.112 1.00 72.56 76 GLU A C 1
ATOM 568 O O . GLU A 1 76 ? 5.119 3.232 9.709 1.00 72.56 76 GLU A O 1
ATOM 573 N N . GLY A 1 77 ? 3.048 2.398 9.727 1.00 75.94 77 GLY A N 1
ATOM 574 C CA . GLY A 1 77 ? 3.135 1.963 11.124 1.00 75.94 77 GLY A CA 1
ATOM 575 C C . GLY A 1 77 ? 1.788 1.742 11.809 1.00 75.94 77 GLY A C 1
ATOM 576 O O . GLY A 1 77 ? 0.896 1.096 11.270 1.00 75.94 77 GLY A O 1
ATOM 577 N N . ARG A 1 78 ? 1.653 2.226 13.049 1.00 77.50 78 ARG A N 1
ATOM 578 C CA . ARG A 1 78 ? 0.400 2.170 13.817 1.00 77.50 78 ARG A CA 1
ATOM 579 C C . ARG A 1 78 ? -0.026 3.570 14.218 1.00 77.50 78 ARG A C 1
ATOM 581 O O . ARG A 1 78 ? 0.776 4.319 14.777 1.00 77.50 78 ARG A O 1
ATOM 588 N N . ALA A 1 79 ? -1.288 3.900 13.978 1.00 78.38 79 ALA A N 1
ATOM 589 C CA . ALA A 1 79 ? -1.886 5.155 14.412 1.00 78.38 79 AL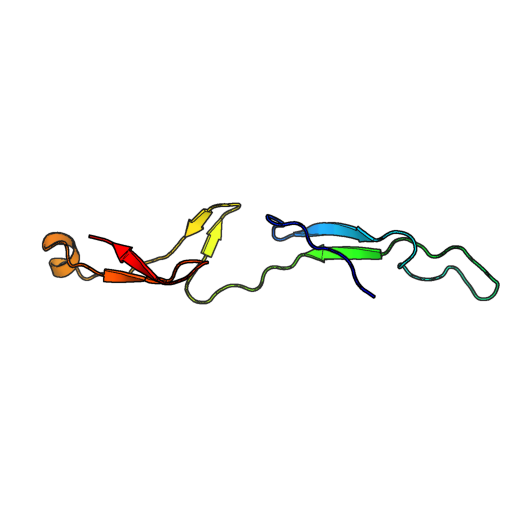A A CA 1
ATOM 590 C C . ALA A 1 79 ? -2.893 4.904 15.539 1.00 78.38 79 ALA A C 1
ATOM 592 O O . ALA A 1 79 ? -3.606 3.901 15.540 1.00 78.38 79 ALA A O 1
ATOM 593 N N . LYS A 1 80 ? -2.958 5.826 16.506 1.00 75.62 80 LYS A N 1
ATOM 594 C CA . LYS A 1 80 ? -3.997 5.832 17.543 1.00 75.62 80 LYS A CA 1
ATOM 595 C C . LYS A 1 80 ? -5.137 6.736 17.106 1.00 75.62 80 LYS A C 1
ATOM 597 O O . LYS A 1 80 ? -4.914 7.931 16.910 1.00 75.62 80 LYS A O 1
ATOM 602 N N . ILE A 1 81 ? -6.336 6.175 17.008 1.00 75.00 81 ILE A N 1
ATOM 603 C CA . ILE A 1 81 ? -7.577 6.935 16.831 1.00 75.00 81 ILE A CA 1
ATOM 604 C C . ILE A 1 81 ? -8.252 7.099 18.196 1.00 75.00 81 ILE A C 1
ATOM 606 O O . ILE A 1 81 ? -8.244 6.168 19.004 1.00 75.00 81 ILE A O 1
ATOM 610 N N . LYS A 1 82 ? -8.776 8.303 18.453 1.00 61.22 82 LYS A N 1
ATOM 611 C CA . LYS A 1 82 ? -9.598 8.648 19.620 1.00 61.22 82 LYS A CA 1
ATOM 612 C C . LYS A 1 82 ? -11.047 8.829 19.207 1.00 61.22 82 LYS A C 1
ATOM 614 O O . LYS A 1 82 ? -11.238 9.391 18.106 1.00 61.22 82 LYS A O 1
#

Secondary structure (DSSP, 8-state):
------TT--TT-EEEETT-S-B-STTTPPB-PEEEE--PPPPSSEEEETTEEEE-----HHHHHHT--EEEEETTEEEEE-

Sequence (82 aa):
MQFHIPAGVGEGMQLTVSGKGNTLGRHGGINCDLLVVIQEEKHPELERDGNDPIYNLNISIPDAILSNTTEIPTAEGRAKIK